Protein AF-A0A7X7XUH1-F1 (afdb_monomer)

Sequence (82 aa):
IGEINNSLVPEYLIESDIFVLPSLSEGFPVVVLEAMASGLPVVATNVGGLPEIIQENKNGFLVEPQNPRDLAKKILFLLNPF

Radius of gyration: 12.56 Å; Cα contacts (8 Å, |Δi|>4): 116; chains: 1; bounding box: 30×21×33 Å

Secondary structure (DSSP, 8-state):
-----GGGHHHHHHT-S-EEE--SS-SS-HHHHHHHHTT--EEEES-TTHHHH--BTTTBEEE-TT-HHHHHHHHHHHH---

Solvent-accessible surface area (backbone atoms only — not comparable to full-atom values): 4955 Å² total; per-residue (Å²): 139,79,91,73,65,73,88,52,49,63,59,58,45,57,75,43,81,63,41,77,46,85,48,88,68,52,62,74,65,61,68,58,55,54,34,46,75,51,69,29,50,36,40,32,23,69,37,59,42,41,68,81,74,43,45,70,88,73,68,22,40,68,27,63,62,96,37,68,67,55,47,49,53,55,52,49,54,67,75,49,80,123

pLDDT: mean 95.73, std 6.48, range [51.81, 98.44]

Structure (mmCIF, N/CA/C/O backbone):
data_AF-A0A7X7XUH1-F1
#
_entry.id   AF-A0A7X7XUH1-F1
#
loop_
_atom_site.group_PDB
_atom_site.id
_atom_site.type_symbol
_atom_site.label_atom_id
_atom_site.label_alt_id
_atom_site.label_comp_id
_atom_site.label_asym_id
_atom_site.label_entity_id
_atom_site.label_seq_id
_atom_site.pdbx_PDB_ins_code
_atom_site.Cartn_x
_atom_site.Cartn_y
_atom_site.Cartn_z
_atom_site.occupancy
_atom_site.B_iso_or_equiv
_atom_site.auth_seq_id
_atom_site.auth_comp_id
_atom_site.auth_asym_id
_atom_site.auth_atom_id
_atom_site.pdbx_PDB_model_num
ATOM 1 N N . ILE A 1 1 ? -4.044 -9.917 -13.894 1.00 92.25 1 ILE A N 1
ATOM 2 C CA . ILE A 1 1 ? -4.502 -9.793 -15.301 1.00 92.25 1 ILE A CA 1
ATOM 3 C C . ILE A 1 1 ? -3.373 -9.733 -16.339 1.00 92.25 1 ILE A C 1
ATOM 5 O O . ILE A 1 1 ? -3.678 -9.820 -17.516 1.00 92.25 1 ILE A O 1
ATOM 9 N N . GLY A 1 2 ? -2.092 -9.681 -15.945 1.00 94.94 2 GLY A N 1
ATOM 10 C CA . GLY A 1 2 ? -0.976 -9.617 -16.901 1.00 94.94 2 GLY A CA 1
ATOM 11 C C . GLY A 1 2 ? -0.639 -8.181 -17.304 1.00 94.94 2 GLY A C 1
ATOM 12 O O . GLY A 1 2 ? -1.061 -7.244 -16.629 1.00 94.94 2 GLY A O 1
ATOM 13 N N . GLU A 1 3 ? 0.146 -8.025 -18.370 1.00 96.56 3 GLU A N 1
ATOM 14 C CA . GLU A 1 3 ? 0.476 -6.718 -18.945 1.00 96.56 3 GLU A CA 1
ATOM 15 C C . GLU A 1 3 ? -0.730 -6.141 -19.691 1.00 96.56 3 GLU A C 1
ATOM 17 O O . GLU A 1 3 ? -1.421 -6.843 -20.431 1.00 96.56 3 GLU A O 1
ATOM 22 N N . ILE A 1 4 ? -0.969 -4.850 -19.496 1.00 96.56 4 ILE A N 1
ATOM 23 C CA . ILE A 1 4 ? -2.036 -4.088 -20.138 1.00 96.56 4 ILE A CA 1
ATOM 24 C C . ILE A 1 4 ? -1.486 -2.745 -20.605 1.00 96.56 4 ILE A C 1
ATOM 26 O O . ILE A 1 4 ? -0.435 -2.291 -20.148 1.00 96.56 4 ILE A O 1
ATOM 30 N N . ASN A 1 5 ? -2.219 -2.071 -21.489 1.00 97.81 5 ASN A N 1
ATOM 31 C CA . ASN A 1 5 ? -1.895 -0.693 -21.826 1.00 97.81 5 ASN A CA 1
ATOM 32 C C . ASN A 1 5 ? -2.046 0.203 -20.583 1.00 97.81 5 ASN A C 1
ATOM 34 O O . ASN A 1 5 ? -3.041 0.102 -19.868 1.00 97.81 5 ASN A O 1
ATOM 38 N N . ASN A 1 6 ? -1.090 1.108 -20.354 1.00 95.06 6 ASN A N 1
ATOM 39 C CA . ASN A 1 6 ? -1.102 2.007 -19.196 1.00 95.06 6 ASN A CA 1
ATOM 40 C C . ASN A 1 6 ? -2.378 2.872 -19.107 1.00 95.06 6 ASN A C 1
ATOM 42 O O . ASN A 1 6 ? -2.825 3.167 -18.005 1.00 95.06 6 ASN A O 1
ATOM 46 N N . SER A 1 7 ? -3.021 3.189 -20.238 1.00 96.75 7 SER A N 1
ATOM 47 C CA . SER A 1 7 ? -4.300 3.921 -20.259 1.00 96.75 7 SER A CA 1
ATOM 48 C C . SER A 1 7 ? -5.452 3.213 -19.538 1.00 96.75 7 SER A C 1
ATOM 50 O O . SER A 1 7 ? -6.384 3.888 -19.119 1.00 96.75 7 SER A O 1
ATOM 52 N N . LEU A 1 8 ? -5.373 1.890 -19.355 1.00 97.25 8 LEU A N 1
ATOM 53 C CA . LEU A 1 8 ? -6.382 1.101 -18.642 1.00 97.25 8 LEU A CA 1
ATOM 54 C C . LEU A 1 8 ? -6.113 1.014 -17.132 1.00 97.25 8 LEU A C 1
ATOM 56 O O . LEU A 1 8 ? -6.994 0.624 -16.376 1.00 97.25 8 LEU A O 1
ATOM 60 N N . VAL A 1 9 ? -4.908 1.362 -16.664 1.00 96.31 9 VAL A N 1
ATOM 61 C CA . VAL A 1 9 ? -4.548 1.279 -15.235 1.00 96.31 9 VAL A CA 1
ATOM 62 C C . VAL A 1 9 ? -5.501 2.089 -14.343 1.00 96.31 9 VAL A C 1
ATOM 64 O O . VAL A 1 9 ? -5.938 1.533 -13.336 1.00 96.31 9 VAL A O 1
ATOM 67 N N . PRO A 1 10 ? -5.892 3.336 -14.687 1.00 96.50 10 PRO A N 1
ATOM 68 C CA . PRO A 1 10 ? -6.841 4.097 -13.876 1.00 96.50 10 PRO A CA 1
ATOM 69 C C . PRO A 1 10 ? -8.196 3.405 -13.709 1.00 96.50 10 PRO A C 1
ATOM 71 O O . PRO A 1 10 ? -8.776 3.491 -12.634 1.00 96.50 10 PRO A O 1
ATOM 74 N N . GLU A 1 11 ? -8.684 2.692 -14.730 1.00 96.69 11 GLU A N 1
ATOM 75 C CA . GLU A 1 11 ? -9.948 1.946 -14.650 1.00 96.69 11 GLU A CA 1
ATOM 76 C C . GLU A 1 11 ? -9.853 0.846 -13.587 1.00 96.69 11 GLU A C 1
ATOM 78 O O . GLU A 1 11 ? -10.691 0.775 -12.693 1.00 96.69 11 GLU A O 1
ATOM 83 N N . TYR A 1 12 ? -8.765 0.070 -13.594 1.00 97.31 12 TYR A N 1
ATOM 84 C CA . TYR A 1 12 ? -8.536 -0.959 -12.576 1.00 97.31 12 TYR A CA 1
ATOM 85 C C . TYR A 1 12 ? -8.345 -0.389 -11.171 1.00 97.31 12 TYR A C 1
ATOM 87 O O . TYR A 1 12 ? -8.780 -1.008 -10.200 1.00 97.31 12 TYR A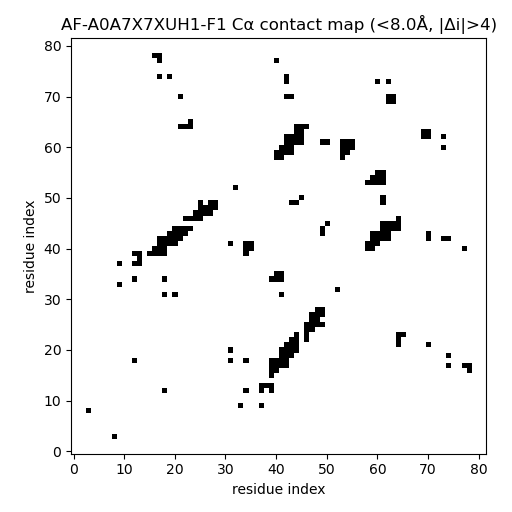 O 1
ATOM 95 N N . LEU A 1 13 ? -7.688 0.768 -11.042 1.00 97.62 13 LEU A N 1
ATOM 96 C CA . LEU A 1 13 ? -7.548 1.431 -9.748 1.00 97.62 13 LEU A CA 1
ATOM 97 C C . LEU A 1 13 ? -8.914 1.900 -9.233 1.00 97.62 13 LEU A C 1
ATOM 99 O O . LEU A 1 13 ? -9.245 1.626 -8.089 1.00 97.62 13 LEU A O 1
ATOM 103 N N . ILE A 1 14 ? -9.736 2.535 -10.067 1.00 96.56 14 ILE A N 1
ATOM 104 C CA . ILE A 1 14 ? -11.069 3.019 -9.672 1.00 96.56 14 ILE A CA 1
ATOM 105 C C . ILE A 1 14 ? -12.014 1.867 -9.298 1.00 96.56 14 ILE A C 1
ATOM 107 O O . ILE A 1 14 ? -12.840 2.024 -8.403 1.00 96.56 14 ILE A O 1
ATOM 111 N N . GLU A 1 15 ? -11.903 0.716 -9.962 1.00 96.81 15 GLU A N 1
ATOM 112 C CA . GLU A 1 15 ? -12.715 -0.473 -9.664 1.00 96.81 15 GLU A CA 1
ATOM 113 C C . GLU A 1 15 ? -12.232 -1.273 -8.440 1.00 96.81 15 GLU A C 1
ATOM 115 O O . GLU A 1 15 ? -12.901 -2.219 -8.024 1.00 96.81 15 GLU A O 1
ATOM 120 N N . SER A 1 16 ?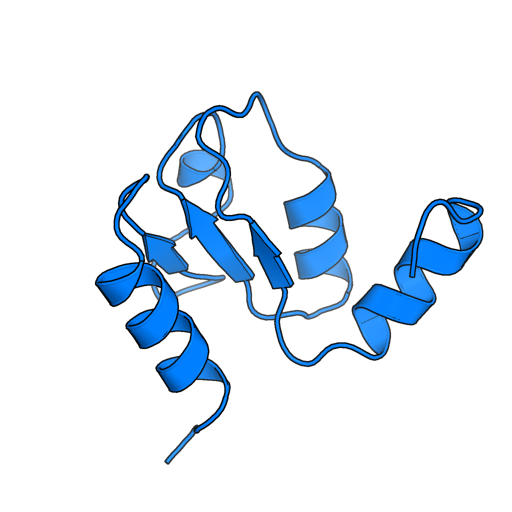 -11.075 -0.932 -7.867 1.00 97.00 16 SER A N 1
ATOM 121 C CA . SER A 1 16 ? -10.524 -1.622 -6.698 1.00 97.00 16 SER A CA 1
ATOM 122 C C . SER A 1 16 ? -11.048 -1.035 -5.383 1.00 97.00 16 SER A C 1
ATOM 124 O O . SER A 1 16 ? -11.379 0.142 -5.300 1.00 97.00 16 SER A O 1
ATOM 126 N N . ASP A 1 17 ? -11.048 -1.834 -4.314 1.00 96.19 17 ASP A N 1
ATOM 127 C CA . ASP A 1 17 ? -11.388 -1.343 -2.968 1.00 96.19 17 ASP A CA 1
ATOM 128 C C . ASP A 1 17 ? -10.159 -0.828 -2.197 1.00 96.19 17 ASP A C 1
ATOM 130 O O . ASP A 1 17 ? -10.261 0.068 -1.360 1.00 96.19 17 ASP A O 1
ATOM 134 N N . ILE A 1 18 ? -8.985 -1.429 -2.434 1.00 97.25 18 ILE A N 1
ATOM 135 C CA . ILE A 1 18 ? -7.730 -1.165 -1.709 1.00 97.25 18 ILE A CA 1
ATOM 136 C C . ILE A 1 18 ? -6.548 -1.353 -2.660 1.00 97.25 18 ILE A C 1
ATOM 138 O O . ILE A 1 18 ? -6.511 -2.313 -3.431 1.00 97.25 18 ILE A O 1
ATOM 142 N N . PHE A 1 19 ? -5.530 -0.501 -2.536 1.00 98.25 19 PHE A N 1
ATOM 143 C CA . PHE A 1 19 ? -4.232 -0.707 -3.172 1.00 98.25 19 PHE A CA 1
ATOM 144 C C . PHE A 1 19 ? -3.192 -1.241 -2.179 1.00 98.25 19 PHE A C 1
ATOM 146 O O . PHE A 1 19 ? -3.037 -0.715 -1.073 1.00 98.25 19 PHE A O 1
ATOM 153 N N . VAL A 1 20 ? -2.444 -2.271 -2.584 1.00 98.38 20 VAL A N 1
ATOM 154 C CA . VAL A 1 20 ? -1.433 -2.920 -1.739 1.00 98.38 20 VAL A CA 1
ATOM 155 C C . VAL A 1 20 ? -0.089 -2.990 -2.461 1.00 98.38 20 VAL A C 1
ATOM 157 O O . VAL A 1 20 ? 0.002 -3.596 -3.527 1.00 98.38 20 VAL A O 1
ATOM 160 N N . LEU A 1 21 ? 0.968 -2.441 -1.852 1.00 98.44 21 LEU A N 1
ATOM 161 C CA . LEU A 1 21 ? 2.342 -2.488 -2.372 1.00 98.44 21 LEU A CA 1
ATOM 162 C C . LEU A 1 21 ? 3.305 -3.133 -1.355 1.00 98.44 21 LEU A C 1
ATOM 164 O O . LEU A 1 21 ? 3.926 -2.430 -0.556 1.00 98.44 21 LEU A O 1
ATOM 168 N N . PRO A 1 22 ? 3.448 -4.472 -1.351 1.00 98.12 22 PRO A N 1
ATOM 169 C CA . PRO A 1 22 ? 4.253 -5.196 -0.369 1.00 98.12 22 PRO A CA 1
ATOM 170 C C . PRO A 1 22 ? 5.729 -5.337 -0.796 1.00 98.12 22 PRO A C 1
ATOM 172 O O . PRO A 1 22 ? 6.336 -6.397 -0.627 1.00 98.12 22 PRO A O 1
ATOM 175 N N . SER A 1 23 ? 6.299 -4.294 -1.400 1.00 98.00 23 SER A N 1
ATOM 176 C CA . SER A 1 23 ? 7.644 -4.318 -1.984 1.00 98.00 23 SER A CA 1
ATOM 177 C C . SER A 1 23 ? 8.747 -4.513 -0.939 1.00 98.00 23 SER A C 1
ATOM 179 O O . SER A 1 23 ? 8.632 -4.099 0.212 1.00 98.00 23 SER A O 1
ATOM 181 N N . LEU A 1 24 ? 9.862 -5.128 -1.337 1.00 97.94 24 LEU A N 1
ATOM 182 C CA . LEU A 1 24 ? 11.049 -5.270 -0.474 1.00 97.94 24 LEU A CA 1
ATOM 183 C C . LEU A 1 24 ? 12.047 -4.117 -0.635 1.00 97.94 24 LEU A C 1
ATOM 185 O O . LEU A 1 24 ? 12.903 -3.908 0.220 1.00 97.94 24 LEU A O 1
ATOM 189 N N . SER A 1 25 ? 11.951 -3.386 -1.740 1.00 97.06 25 SER A N 1
ATOM 190 C CA . SER A 1 25 ? 12.777 -2.231 -2.059 1.00 97.06 25 SER A CA 1
ATOM 191 C C . SER A 1 25 ? 11.996 -1.344 -3.014 1.00 97.06 25 SER A C 1
ATOM 193 O O . SER A 1 25 ? 11.347 -1.854 -3.923 1.00 97.06 25 SER A O 1
ATOM 195 N N . GLU A 1 26 ? 12.056 -0.038 -2.790 1.00 97.06 26 GLU A N 1
ATOM 196 C CA . GLU A 1 26 ? 11.428 0.970 -3.635 1.00 97.06 26 GLU A CA 1
ATOM 197 C C . GLU A 1 26 ? 12.345 2.182 -3.761 1.00 97.06 26 GLU A C 1
ATOM 199 O O . GLU A 1 26 ? 13.150 2.469 -2.870 1.00 97.06 26 GLU A O 1
ATOM 204 N N . GLY A 1 27 ? 12.197 2.901 -4.872 1.00 96.19 27 GLY A N 1
ATOM 205 C CA . GLY A 1 27 ? 12.688 4.269 -5.000 1.00 96.19 27 GLY A CA 1
ATOM 206 C C . GLY A 1 27 ? 11.641 5.230 -4.448 1.00 96.19 27 GLY A C 1
ATOM 207 O O . GLY A 1 27 ? 11.343 5.230 -3.256 1.00 96.19 27 GLY A O 1
ATOM 208 N N . PHE A 1 28 ? 11.038 6.011 -5.339 1.00 96.06 28 PHE A N 1
ATOM 209 C CA . PHE A 1 28 ? 9.874 6.837 -5.038 1.00 96.06 28 PHE A CA 1
ATOM 210 C C . PHE A 1 28 ? 8.680 6.333 -5.871 1.00 96.06 28 PHE A C 1
ATOM 212 O O . PHE A 1 28 ? 8.604 6.631 -7.067 1.00 96.06 28 PHE A O 1
ATOM 219 N N . PRO A 1 29 ? 7.796 5.493 -5.302 1.00 95.06 29 PRO A N 1
ATOM 220 C CA . PRO A 1 29 ? 6.822 4.741 -6.087 1.00 95.06 29 PRO A CA 1
ATOM 221 C C . PRO A 1 29 ? 5.638 5.615 -6.518 1.00 95.06 29 PRO A C 1
ATOM 223 O O . PRO A 1 29 ? 4.687 5.823 -5.765 1.00 95.06 29 PRO A O 1
ATOM 226 N N . VAL A 1 30 ? 5.663 6.082 -7.770 1.00 96.38 30 VAL A N 1
ATOM 227 C CA . VAL A 1 30 ? 4.580 6.885 -8.376 1.00 96.38 30 VAL A CA 1
ATOM 228 C C . VAL A 1 30 ? 3.244 6.136 -8.385 1.00 96.38 30 VAL A C 1
ATOM 230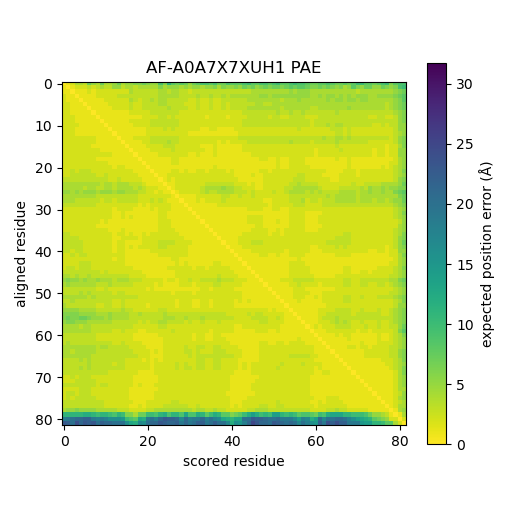 O O . VAL A 1 30 ? 2.204 6.756 -8.196 1.00 96.38 30 VAL A O 1
ATOM 233 N N . VAL A 1 31 ? 3.269 4.804 -8.481 1.00 96.81 31 VAL A N 1
ATOM 234 C CA . VAL A 1 31 ? 2.056 3.970 -8.457 1.00 96.81 31 VAL A CA 1
ATOM 235 C C . VAL A 1 31 ? 1.224 4.147 -7.178 1.00 96.81 31 VAL A C 1
ATOM 237 O O . VAL A 1 31 ? -0.000 4.055 -7.212 1.00 96.81 31 VAL A O 1
ATOM 240 N N . VAL A 1 32 ? 1.856 4.479 -6.044 1.00 98.00 32 VAL A N 1
ATOM 241 C CA . VAL A 1 32 ? 1.124 4.798 -4.806 1.00 98.00 32 VAL A CA 1
ATOM 242 C C . VAL A 1 32 ? 0.391 6.128 -4.927 1.00 98.00 32 VAL A C 1
ATOM 244 O O . VAL A 1 32 ? -0.742 6.245 -4.467 1.00 98.00 32 VAL A O 1
ATOM 247 N N . LEU A 1 33 ? 1.005 7.122 -5.570 1.00 97.31 33 LEU A N 1
ATOM 248 C CA . LEU A 1 33 ? 0.364 8.411 -5.821 1.00 97.31 33 LEU A CA 1
ATOM 249 C C . LEU A 1 33 ? -0.806 8.268 -6.800 1.00 97.31 33 LEU A C 1
ATOM 251 O O . LEU A 1 33 ? -1.835 8.902 -6.597 1.00 97.31 33 LEU A O 1
ATOM 255 N N . GLU A 1 34 ? -0.681 7.413 -7.817 1.00 97.62 34 GLU A N 1
ATOM 256 C CA . GLU A 1 34 ? -1.767 7.087 -8.753 1.00 97.62 34 GLU A CA 1
ATOM 257 C C . GLU A 1 34 ? -2.948 6.418 -8.033 1.00 97.62 34 GLU A C 1
ATOM 259 O O . GLU A 1 34 ? -4.101 6.815 -8.222 1.00 97.62 34 GLU A O 1
ATOM 264 N N . ALA A 1 35 ? -2.669 5.457 -7.145 1.00 98.06 35 ALA A N 1
ATOM 265 C CA . ALA A 1 35 ? -3.687 4.817 -6.316 1.00 98.06 35 ALA A CA 1
ATOM 266 C C . ALA A 1 35 ? -4.385 5.821 -5.381 1.00 98.06 35 ALA A C 1
ATOM 268 O O . ALA A 1 35 ? -5.614 5.879 -5.342 1.00 98.06 35 ALA A O 1
ATOM 269 N N . MET A 1 36 ? -3.617 6.669 -4.688 1.00 96.75 36 MET A N 1
ATOM 270 C CA . MET A 1 36 ? -4.160 7.732 -3.833 1.00 96.75 36 MET A CA 1
ATOM 271 C C . MET A 1 36 ? -5.000 8.740 -4.625 1.00 96.75 36 MET A C 1
ATOM 273 O O . MET A 1 36 ? -6.067 9.143 -4.168 1.00 96.75 36 MET A O 1
ATOM 277 N N . ALA A 1 37 ? -4.548 9.139 -5.817 1.00 96.50 37 ALA A N 1
ATOM 278 C CA . ALA A 1 37 ? -5.290 10.037 -6.701 1.00 96.50 37 ALA A CA 1
ATOM 279 C C . ALA A 1 37 ? -6.603 9.412 -7.197 1.00 96.50 37 ALA A C 1
ATOM 281 O O . ALA A 1 37 ? -7.569 10.134 -7.436 1.00 96.50 37 ALA A O 1
ATOM 282 N N . SER A 1 38 ? -6.653 8.081 -7.286 1.00 96.69 38 SER A N 1
ATOM 283 C CA . SER A 1 38 ? -7.863 7.307 -7.589 1.00 96.69 38 SER A CA 1
ATOM 284 C C . SER A 1 38 ? -8.781 7.124 -6.370 1.00 96.69 38 SER A C 1
ATOM 286 O O . SER A 1 38 ? -9.831 6.501 -6.481 1.00 96.69 38 SER A O 1
ATOM 288 N N . GLY A 1 39 ? -8.413 7.672 -5.205 1.00 95.06 39 GLY A N 1
ATOM 289 C CA . GLY A 1 39 ? -9.198 7.599 -3.972 1.00 95.06 39 GLY A CA 1
ATOM 290 C C . GLY A 1 39 ? -9.039 6.294 -3.192 1.00 95.06 39 GLY A C 1
ATOM 291 O O . GLY A 1 39 ? -9.780 6.077 -2.234 1.00 95.06 39 GLY A O 1
ATOM 292 N N . LEU A 1 40 ? -8.082 5.438 -3.565 1.00 96.88 40 LEU A N 1
ATOM 293 C CA . LEU A 1 40 ? -7.887 4.153 -2.904 1.00 96.88 40 LEU A CA 1
ATOM 294 C C . LEU A 1 40 ? -7.197 4.308 -1.544 1.00 96.88 40 LEU A C 1
ATOM 296 O O . LEU A 1 40 ? -6.145 4.951 -1.452 1.00 96.88 40 LEU A O 1
ATOM 300 N N . PRO A 1 41 ? -7.703 3.637 -0.496 1.00 96.19 41 PRO A N 1
ATOM 301 C CA . PRO A 1 41 ? -6.915 3.326 0.686 1.00 96.19 41 PRO A CA 1
ATOM 302 C C . PRO A 1 41 ? -5.651 2.543 0.305 1.00 96.19 41 PRO A C 1
ATOM 304 O O . PRO A 1 41 ? -5.711 1.589 -0.474 1.00 96.19 41 PRO A O 1
ATOM 307 N N . VAL A 1 42 ? -4.506 2.920 0.882 1.00 98.06 42 VAL A N 1
ATOM 308 C CA . VAL A 1 42 ? -3.205 2.300 0.584 1.00 98.06 42 VAL A CA 1
ATOM 309 C C . VAL A 1 42 ? -2.659 1.541 1.791 1.00 98.06 42 VAL A C 1
ATOM 311 O O . VAL A 1 42 ? -2.616 2.071 2.903 1.00 98.06 42 VAL A O 1
ATOM 314 N N . VAL A 1 43 ? -2.151 0.331 1.548 1.00 98.44 43 VAL A N 1
ATOM 315 C CA . VAL A 1 43 ? -1.259 -0.401 2.460 1.00 98.44 43 VAL A CA 1
ATOM 316 C C . VAL A 1 43 ? 0.059 -0.671 1.739 1.00 98.44 43 VAL A C 1
ATOM 318 O O . VAL A 1 43 ? 0.071 -1.311 0.690 1.00 98.44 43 VAL A O 1
ATOM 321 N N . ALA A 1 44 ? 1.181 -0.218 2.285 1.00 98.44 44 ALA A N 1
ATOM 322 C CA . ALA A 1 44 ? 2.491 -0.439 1.680 1.00 98.44 44 ALA A CA 1
ATOM 323 C C . ALA A 1 44 ? 3.547 -0.800 2.725 1.00 98.44 44 ALA A C 1
ATOM 325 O O . ALA A 1 44 ? 3.355 -0.597 3.922 1.00 98.44 44 ALA A O 1
ATOM 326 N N . THR A 1 45 ? 4.669 -1.360 2.292 1.00 98.38 45 THR A N 1
ATOM 327 C CA . THR A 1 45 ? 5.794 -1.658 3.183 1.00 98.38 45 THR A CA 1
ATOM 328 C C . THR A 1 45 ? 6.595 -0.407 3.546 1.00 98.38 45 THR A C 1
ATOM 330 O O . THR A 1 45 ? 6.709 0.539 2.776 1.00 98.38 45 THR A O 1
ATOM 333 N N . ASN A 1 46 ? 7.191 -0.395 4.733 1.00 97.75 46 ASN A N 1
ATOM 334 C CA . ASN A 1 46 ? 8.021 0.695 5.239 1.00 97.75 46 ASN A CA 1
ATOM 335 C C . ASN A 1 46 ? 9.431 0.666 4.612 1.00 97.75 46 ASN A C 1
ATOM 337 O O . ASN A 1 46 ? 10.415 0.336 5.273 1.00 97.75 46 ASN A O 1
ATOM 341 N N . VAL A 1 47 ? 9.524 0.930 3.304 1.00 97.81 47 VAL A N 1
ATOM 342 C CA . VAL A 1 47 ? 10.775 0.902 2.525 1.00 97.81 47 VAL A CA 1
ATOM 343 C C . VAL A 1 47 ? 10.842 2.053 1.517 1.00 97.81 47 VAL A C 1
ATOM 345 O O . VAL A 1 47 ? 9.819 2.570 1.073 1.00 97.81 47 VAL A O 1
ATOM 348 N N . GLY A 1 48 ? 12.056 2.433 1.110 1.00 96.44 48 GLY A N 1
ATOM 349 C CA . GLY A 1 48 ? 12.257 3.475 0.097 1.00 96.44 48 GLY A CA 1
ATOM 350 C C . GLY A 1 48 ? 11.632 4.815 0.498 1.00 96.44 48 GLY A C 1
ATOM 351 O O . GLY A 1 48 ? 11.671 5.197 1.664 1.00 96.44 48 GLY A O 1
ATOM 352 N N . GLY A 1 49 ? 11.037 5.513 -0.470 1.00 97.31 49 GLY A N 1
ATOM 353 C CA . GLY A 1 49 ? 10.334 6.786 -0.275 1.00 97.31 49 GLY A CA 1
ATOM 354 C C . GLY A 1 49 ? 8.895 6.666 0.244 1.00 97.31 49 GLY A C 1
ATOM 355 O O . GLY A 1 49 ? 8.215 7.679 0.381 1.00 97.31 49 GLY A O 1
ATOM 356 N N . LEU A 1 50 ? 8.394 5.459 0.538 1.00 97.75 50 LEU A N 1
ATOM 357 C CA . LEU A 1 50 ? 7.025 5.269 1.041 1.00 97.75 50 LEU A CA 1
ATOM 358 C C . LEU A 1 50 ? 6.726 6.036 2.343 1.00 97.75 50 LEU A C 1
ATOM 360 O O . LEU A 1 50 ? 5.639 6.609 2.425 1.00 97.75 50 LEU A O 1
ATOM 364 N N . PRO A 1 51 ? 7.649 6.142 3.321 1.00 97.19 51 PRO A N 1
ATOM 365 C CA . PRO A 1 51 ? 7.415 6.913 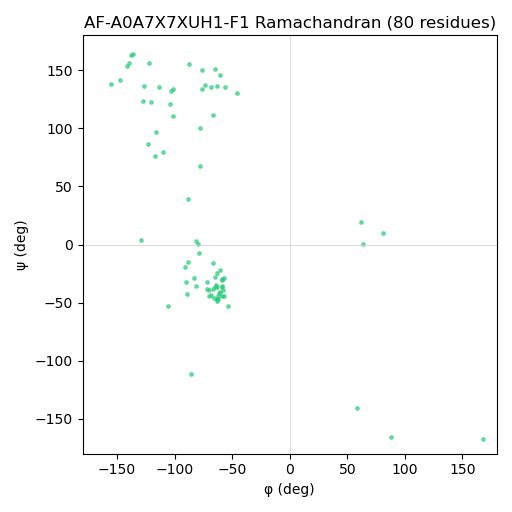4.548 1.00 97.19 51 PRO A CA 1
ATOM 366 C C . PRO A 1 51 ? 7.279 8.425 4.339 1.00 97.19 51 PRO A C 1
ATOM 368 O O . PRO A 1 51 ? 6.789 9.126 5.220 1.00 97.19 51 PRO A O 1
ATOM 371 N N . GLU A 1 52 ? 7.701 8.941 3.182 1.00 97.19 52 GLU A N 1
ATOM 372 C CA . GLU A 1 52 ? 7.509 10.347 2.813 1.00 97.19 52 GLU A CA 1
ATOM 373 C C . GLU A 1 52 ? 6.113 10.594 2.220 1.00 97.19 52 GLU A C 1
ATOM 375 O O . GLU A 1 52 ? 5.560 11.688 2.346 1.00 97.19 52 GLU A O 1
ATOM 380 N N . ILE A 1 53 ? 5.530 9.569 1.590 1.00 97.38 53 ILE A N 1
ATOM 381 C CA . ILE A 1 53 ? 4.222 9.620 0.925 1.00 97.38 53 ILE A CA 1
ATOM 382 C C . ILE A 1 53 ? 3.096 9.273 1.911 1.00 97.38 53 ILE A C 1
ATOM 384 O O . ILE A 1 53 ? 2.042 9.919 1.929 1.00 97.38 53 ILE A O 1
ATOM 388 N N . ILE A 1 54 ? 3.312 8.249 2.741 1.00 97.50 54 ILE A N 1
ATOM 389 C CA . ILE A 1 54 ? 2.293 7.661 3.610 1.00 97.50 54 ILE A CA 1
ATOM 390 C C . ILE A 1 54 ? 2.503 8.112 5.056 1.00 97.50 54 ILE A C 1
ATOM 392 O O . ILE A 1 54 ? 3.520 7.846 5.688 1.00 97.50 54 ILE A O 1
ATOM 396 N N . GLN A 1 55 ? 1.474 8.752 5.597 1.00 95.62 55 GLN A N 1
ATOM 397 C CA . GLN A 1 55 ? 1.314 9.076 7.004 1.00 95.62 55 GLN A CA 1
ATOM 398 C C . GLN A 1 55 ? 0.338 8.067 7.615 1.00 95.62 55 GLN A C 1
ATOM 400 O O . GLN A 1 55 ? -0.861 8.081 7.316 1.00 95.62 55 GLN A O 1
ATOM 405 N N . GLU A 1 56 ? 0.874 7.202 8.476 1.00 93.81 56 GLU A N 1
ATOM 406 C CA . GLU A 1 56 ? 0.147 6.139 9.178 1.00 93.81 56 GLU A CA 1
ATOM 407 C C . GLU A 1 56 ? -1.177 6.653 9.782 1.00 93.81 56 GLU A C 1
ATOM 409 O O . GLU A 1 56 ? -1.205 7.673 10.475 1.00 93.81 56 GLU A O 1
ATOM 414 N N . ASN A 1 57 ? -2.280 5.937 9.527 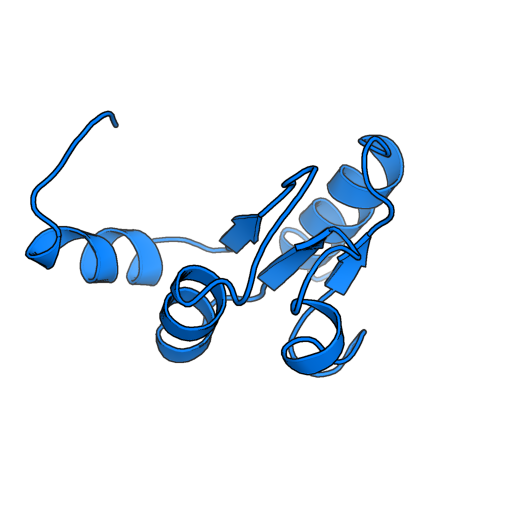1.00 91.06 57 ASN A N 1
ATOM 415 C CA . ASN A 1 57 ? -3.662 6.265 9.931 1.00 91.06 57 ASN A CA 1
ATOM 416 C C . ASN A 1 57 ? -4.267 7.548 9.327 1.00 91.06 57 ASN A C 1
ATOM 418 O O . ASN A 1 57 ? -5.407 7.877 9.651 1.00 91.06 57 ASN A O 1
ATOM 422 N N . LYS A 1 58 ? -3.548 8.288 8.477 1.00 94.19 58 LYS A N 1
ATOM 423 C CA . LYS A 1 58 ? -4.061 9.526 7.870 1.00 94.19 58 LYS A CA 1
ATOM 424 C C . LYS A 1 58 ? -4.429 9.340 6.405 1.00 94.19 58 LYS A C 1
ATOM 426 O O . LYS A 1 58 ? -5.529 9.700 6.005 1.00 94.19 58 LYS A O 1
ATOM 431 N N . ASN A 1 59 ? -3.497 8.829 5.608 1.00 94.06 59 ASN A N 1
ATOM 432 C CA . ASN A 1 59 ? -3.694 8.604 4.172 1.00 94.06 59 ASN A CA 1
ATOM 433 C C . ASN A 1 59 ? -3.321 7.177 3.735 1.00 94.06 59 ASN A C 1
ATOM 435 O O . ASN A 1 59 ? -3.378 6.870 2.551 1.00 94.06 59 ASN A O 1
ATOM 439 N N . GLY A 1 60 ? -2.959 6.304 4.676 1.00 96.88 60 GLY A N 1
ATOM 440 C CA . GLY A 1 60 ? -2.657 4.904 4.415 1.00 96.88 60 GLY A CA 1
ATOM 441 C C . GLY A 1 60 ? -2.003 4.226 5.614 1.00 96.88 60 GLY A C 1
ATOM 442 O O . GLY A 1 60 ? -1.975 4.772 6.724 1.00 96.88 60 GLY A O 1
ATOM 443 N N . PHE A 1 61 ? -1.473 3.033 5.364 1.00 98.31 61 PHE A N 1
ATOM 444 C CA . PHE A 1 61 ? -0.775 2.209 6.341 1.00 98.31 61 PHE A CA 1
ATOM 445 C C . PHE A 1 61 ? 0.605 1.792 5.842 1.00 98.31 61 PHE A C 1
ATOM 447 O O . PHE A 1 61 ? 0.750 1.353 4.699 1.00 98.31 61 PHE A O 1
ATOM 454 N N . LEU A 1 62 ? 1.591 1.875 6.730 1.00 98.31 62 LEU A N 1
ATOM 455 C CA . LEU A 1 62 ? 2.919 1.307 6.559 1.00 98.31 62 LEU A CA 1
ATOM 456 C C . LEU A 1 62 ? 3.038 0.025 7.386 1.00 98.31 62 LEU A C 1
ATOM 458 O O . LEU A 1 62 ? 2.681 -0.008 8.563 1.00 98.31 62 LEU A O 1
ATOM 462 N N . VAL A 1 63 ? 3.552 -1.031 6.763 1.00 98.12 63 VAL A N 1
ATOM 463 C CA . VAL A 1 63 ? 3.822 -2.322 7.411 1.00 98.12 63 VAL A CA 1
ATOM 464 C C . VAL A 1 63 ? 5.285 -2.705 7.282 1.00 98.12 63 VAL A C 1
ATOM 466 O O . VAL A 1 63 ? 5.974 -2.293 6.350 1.00 98.12 63 VAL A O 1
ATOM 469 N N . GLU A 1 64 ? 5.774 -3.542 8.187 1.00 97.69 64 GLU A N 1
ATOM 470 C CA . GLU A 1 64 ? 7.153 -4.021 8.089 1.00 97.69 64 GLU A CA 1
ATOM 471 C C . GLU A 1 64 ? 7.341 -4.951 6.868 1.00 97.69 64 GLU A C 1
ATOM 473 O O . GLU A 1 64 ? 6.508 -5.836 6.621 1.00 97.69 64 GLU A O 1
ATOM 478 N N . PRO A 1 65 ? 8.426 -4.798 6.082 1.00 97.81 65 PRO A N 1
ATOM 479 C CA . PRO A 1 65 ? 8.713 -5.698 4.969 1.00 97.81 65 PRO A CA 1
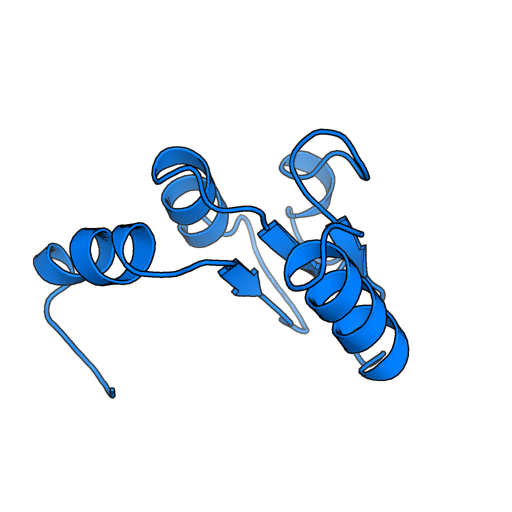ATOM 480 C C . PRO A 1 65 ? 8.901 -7.137 5.466 1.00 97.81 65 PRO A C 1
ATOM 482 O O . PRO A 1 65 ? 9.423 -7.380 6.551 1.00 97.81 65 PRO A O 1
ATOM 485 N N . GLN A 1 66 ? 8.482 -8.112 4.653 1.00 97.75 66 GLN A N 1
ATOM 486 C CA . GLN A 1 66 ? 8.491 -9.545 5.003 1.00 97.75 66 GLN A CA 1
ATOM 487 C C . GLN A 1 66 ? 7.615 -9.916 6.215 1.00 97.75 66 GLN A C 1
ATOM 489 O O . GLN A 1 66 ? 7.768 -11.000 6.780 1.00 97.75 66 GLN A O 1
ATOM 494 N N . ASN A 1 67 ? 6.653 -9.068 6.592 1.00 98.31 67 ASN A N 1
ATOM 495 C CA . ASN A 1 67 ? 5.688 -9.358 7.648 1.00 98.31 67 ASN A CA 1
ATOM 496 C C . ASN A 1 67 ? 4.270 -9.574 7.078 1.00 98.31 67 ASN A C 1
ATOM 498 O O . ASN A 1 67 ? 3.420 -8.683 7.150 1.00 98.31 67 ASN A O 1
ATOM 5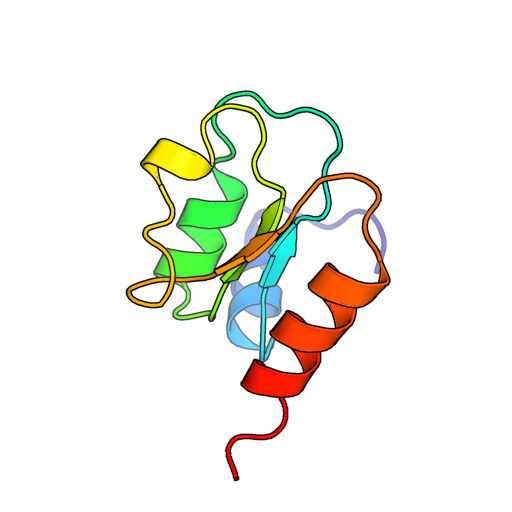02 N N . PRO A 1 68 ? 3.961 -10.768 6.533 1.00 97.88 68 PRO A N 1
ATOM 503 C CA . PRO A 1 68 ? 2.649 -11.038 5.944 1.00 97.88 68 PRO A CA 1
ATOM 504 C C . PRO A 1 68 ? 1.502 -10.954 6.961 1.00 97.88 68 PRO A C 1
ATOM 506 O O . PRO A 1 68 ? 0.365 -10.701 6.574 1.00 97.88 68 PRO A O 1
ATOM 509 N N . ARG A 1 69 ? 1.778 -11.146 8.261 1.00 98.25 69 ARG A N 1
ATOM 510 C CA . ARG A 1 69 ? 0.758 -11.031 9.315 1.00 98.25 69 ARG A CA 1
ATOM 511 C C . ARG A 1 69 ? 0.317 -9.586 9.511 1.00 98.25 69 ARG A C 1
ATOM 513 O O . ARG A 1 69 ? -0.877 -9.333 9.628 1.00 98.25 69 ARG A O 1
ATOM 520 N N . ASP A 1 70 ? 1.271 -8.662 9.548 1.00 97.69 70 ASP A N 1
ATOM 521 C CA . ASP A 1 70 ? 0.979 -7.237 9.687 1.00 97.69 70 ASP A CA 1
ATOM 522 C C . ASP A 1 70 ? 0.293 -6.687 8.429 1.00 97.69 70 ASP A C 1
ATOM 524 O O . ASP A 1 70 ? -0.758 -6.054 8.523 1.00 97.69 70 ASP A O 1
ATOM 528 N N . LEU A 1 71 ? 0.789 -7.071 7.246 1.00 98.31 71 LEU A N 1
ATOM 529 C CA . LEU A 1 71 ? 0.149 -6.765 5.966 1.00 98.31 71 LEU A CA 1
ATOM 530 C C . LEU A 1 71 ? -1.319 -7.218 5.936 1.00 98.31 71 LEU A C 1
ATOM 532 O O . LEU A 1 71 ? -2.215 -6.414 5.680 1.00 98.31 71 LEU A O 1
ATOM 536 N N . ALA A 1 72 ? -1.579 -8.491 6.255 1.00 97.81 72 ALA A N 1
ATOM 537 C CA . ALA A 1 72 ? -2.933 -9.037 6.278 1.00 97.81 72 ALA A CA 1
ATOM 538 C C . ALA A 1 72 ? -3.832 -8.306 7.283 1.00 97.81 72 ALA A C 1
ATOM 540 O O . ALA A 1 72 ? -4.982 -8.006 6.971 1.00 97.81 72 ALA A O 1
ATOM 541 N N . LYS A 1 73 ? -3.311 -7.972 8.470 1.00 97.31 73 LYS A N 1
ATOM 542 C CA . LYS A 1 73 ? -4.057 -7.228 9.490 1.00 97.31 73 LYS A CA 1
ATOM 543 C C . LYS A 1 73 ? -4.521 -5.864 8.971 1.00 97.31 73 LYS A C 1
ATOM 545 O O . LYS A 1 73 ? -5.670 -5.501 9.209 1.00 97.31 73 LYS A O 1
ATOM 550 N N . LYS A 1 74 ? -3.659 -5.119 8.272 1.00 97.19 74 LYS A N 1
ATOM 551 C CA . LYS A 1 74 ? -4.005 -3.797 7.721 1.00 97.19 74 LYS A CA 1
ATOM 552 C C . LYS A 1 74 ? -4.971 -3.885 6.541 1.00 97.19 74 LYS A C 1
ATOM 554 O O . LYS A 1 74 ? -5.894 -3.083 6.469 1.00 97.19 74 LYS A O 1
ATOM 559 N N . ILE A 1 75 ? -4.819 -4.887 5.673 1.00 97.06 75 ILE A N 1
ATOM 560 C CA . ILE A 1 75 ? -5.770 -5.135 4.578 1.00 97.06 75 ILE A CA 1
ATOM 561 C C . ILE A 1 75 ? -7.156 -5.477 5.138 1.00 97.06 75 ILE A C 1
ATOM 563 O O . ILE A 1 75 ? -8.144 -4.869 4.743 1.00 97.06 75 ILE A O 1
ATOM 567 N N . LEU A 1 76 ? -7.238 -6.405 6.097 1.00 96.88 76 LEU A N 1
ATOM 568 C CA . LEU A 1 76 ? -8.511 -6.801 6.709 1.00 96.88 76 LEU A CA 1
ATOM 569 C C . LEU A 1 76 ? -9.183 -5.649 7.458 1.00 96.88 76 LEU A C 1
ATOM 571 O O . LEU A 1 76 ? -10.402 -5.527 7.408 1.00 96.88 76 LEU A O 1
ATOM 575 N N . PHE A 1 77 ? -8.39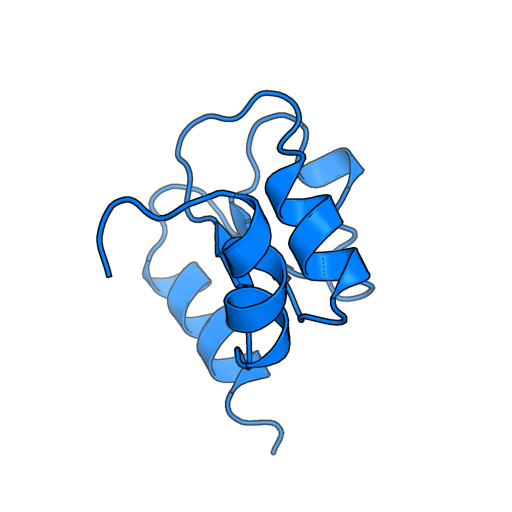7 -4.796 8.119 1.00 95.25 77 PHE A N 1
ATOM 576 C CA . PHE A 1 77 ? -8.911 -3.590 8.764 1.00 95.25 77 PHE A CA 1
ATOM 577 C C . PHE A 1 77 ? -9.622 -2.655 7.772 1.00 95.25 77 PHE A C 1
ATOM 579 O O . PHE A 1 77 ? -10.619 -2.037 8.130 1.00 95.25 77 PHE A O 1
ATOM 586 N N . LEU A 1 78 ? -9.128 -2.560 6.535 1.00 94.69 78 LEU A N 1
ATOM 587 C CA . LEU A 1 78 ? -9.730 -1.735 5.488 1.00 94.69 78 LEU A CA 1
ATOM 588 C C . LEU A 1 78 ? -10.921 -2.411 4.790 1.00 94.69 78 LEU A C 1
ATOM 590 O O . LEU A 1 78 ? -11.871 -1.720 4.442 1.00 94.69 78 LEU A O 1
ATOM 594 N N . LEU A 1 79 ? -10.888 -3.736 4.596 1.00 92.50 79 LEU A N 1
ATOM 595 C CA . LEU A 1 79 ? -11.983 -4.483 3.953 1.00 92.50 79 LEU A CA 1
ATOM 596 C C . LEU A 1 79 ? -13.225 -4.612 4.838 1.00 92.50 79 LEU A C 1
ATOM 598 O O . LEU A 1 79 ? -14.340 -4.647 4.325 1.00 92.50 79 LEU A O 1
ATOM 602 N N . ASN A 1 80 ? -13.034 -4.680 6.156 1.00 85.81 80 ASN A N 1
ATOM 603 C CA . ASN A 1 80 ? -14.120 -4.809 7.120 1.00 85.81 80 ASN A CA 1
ATOM 604 C C . ASN A 1 80 ? -14.165 -3.577 8.031 1.00 85.81 80 ASN A C 1
ATOM 606 O O . ASN A 1 80 ? -13.754 -3.653 9.195 1.00 85.81 80 ASN A O 1
ATOM 610 N N . PRO A 1 81 ? -14.669 -2.433 7.539 1.00 61.81 81 PRO A N 1
ATOM 611 C CA . PRO A 1 81 ? -15.089 -1.383 8.437 1.00 61.81 81 PRO A CA 1
ATOM 612 C C . PRO A 1 81 ? -16.310 -1.921 9.199 1.00 61.81 81 PRO A C 1
ATOM 614 O O . PRO A 1 81 ? -17.366 -2.099 8.598 1.00 61.81 81 PRO A O 1
ATOM 617 N N . PHE A 1 82 ? -16.134 -2.166 10.503 1.00 51.81 82 PHE A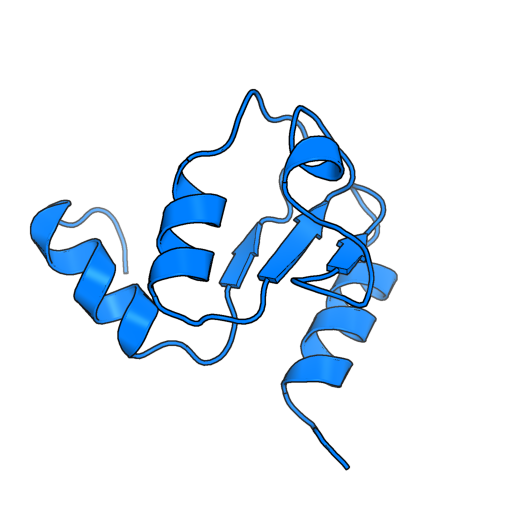 N 1
ATOM 618 C CA . PHE A 1 82 ? -17.104 -2.669 11.500 1.00 51.81 82 PHE A CA 1
ATOM 619 C C . PHE A 1 82 ? -17.161 -4.193 11.702 1.00 51.81 82 PHE A C 1
ATOM 621 O O . PHE A 1 82 ? -17.645 -4.934 10.819 1.00 51.81 82 PHE A O 1
#

Nearest PDB structures (foldseek):
  5d00-assembly1_A  TM=9.637E-01  e=5.989E-05  Bacillus subtilis subsp. subtilis str. 168
  5d01-assembly1_A  TM=9.817E-01  e=8.943E-05  Bacillus subtilis subsp. subtilis str. 168
  6kp6-assembly1_A  TM=9.451E-01  e=5.239E-05  Homo sapiens
  5d00-assembly1_B  TM=9.793E-01  e=1.168E-04  Bacillus subtilis subsp. subtilis str. 168
  4zjc-assembly1_A  TM=9.270E-01  e=1.022E-04  Homo sapiens

Foldseek 3Di:
DPDDPPVCVLVVLLPDAAAEALDPEDAQDVVVVSSVVSVHAYEYEPYHCVVVVDDDPPRYYYDHRPCVVRSVVRVVCSVDPD

Mean predicted aligned error: 2.7 Å